Protein AF-A0A846XQH9-F1 (afdb_monomer)

Foldseek 3Di:
DVVVVVVVVVVVVVVVVVVVVVVVVVLLVVLVVVLVVLVVVAPDPVRSQVVQVVVQHHNVGSDGPPPDDDDDPPPDD

Solvent-accessible surface area (backbone atoms only — not comparable to full-atom values): 4637 Å² total; per-residue (Å²): 121,72,65,63,60,52,55,52,54,55,51,53,53,47,53,53,50,51,52,51,50,51,54,50,55,51,49,38,52,51,42,40,50,49,49,56,50,45,58,73,71,38,91,46,73,66,53,27,49,54,56,30,53,77,70,59,38,37,92,92,32,55,52,64,71,79,81,74,89,86,74,85,82,77,82,77,129

Structure (mmCIF, N/CA/C/O backbone):
data_AF-A0A846XQH9-F1
#
_entry.id   AF-A0A846XQH9-F1
#
loop_
_atom_site.group_PDB
_atom_site.id
_atom_site.type_symbol
_atom_site.label_atom_id
_atom_site.label_alt_id
_atom_site.label_comp_id
_atom_site.label_asym_id
_atom_site.label_entity_id
_atom_site.label_seq_id
_atom_site.pdbx_PDB_ins_code
_atom_site.Cartn_x
_atom_site.Cartn_y
_atom_site.Cartn_z
_atom_site.occupancy
_atom_site.B_iso_or_equiv
_atom_site.auth_seq_id
_atom_site.auth_comp_id
_atom_site.auth_asym_id
_atom_site.auth_atom_id
_atom_site.pdbx_PDB_model_num
ATOM 1 N N . MET A 1 1 ? -30.551 -7.456 36.452 1.00 55.53 1 MET A N 1
ATOM 2 C CA . MET A 1 1 ? -29.076 -7.572 36.480 1.00 55.53 1 MET A CA 1
ATOM 3 C C . MET A 1 1 ? -28.464 -8.262 35.251 1.00 55.53 1 MET A C 1
ATOM 5 O O . MET A 1 1 ? -27.410 -7.819 34.824 1.00 55.53 1 MET A O 1
ATOM 9 N N . SER A 1 2 ? -29.064 -9.298 34.638 1.00 60.41 2 SER A N 1
ATOM 10 C CA . SER A 1 2 ? -28.456 -9.965 33.455 1.00 60.41 2 SER A CA 1
ATOM 11 C C . SER A 1 2 ? -28.736 -9.287 32.103 1.00 60.41 2 SER A C 1
ATOM 13 O O . SER A 1 2 ? -27.953 -9.429 31.169 1.00 60.41 2 SER A O 1
ATOM 15 N N . GLN A 1 3 ? -29.840 -8.543 31.986 1.00 59.22 3 GLN A N 1
ATOM 16 C CA . GLN A 1 3 ? -30.232 -7.867 30.741 1.00 59.22 3 GLN A CA 1
ATOM 17 C C . GLN A 1 3 ? -29.393 -6.612 30.466 1.00 59.22 3 GLN A C 1
ATOM 19 O O . GLN A 1 3 ? -28.945 -6.412 29.343 1.00 59.22 3 GLN A O 1
ATOM 24 N N . GLU A 1 4 ? -29.113 -5.819 31.501 1.00 60.16 4 GLU A N 1
ATOM 25 C CA . GLU A 1 4 ? -28.303 -4.596 31.403 1.00 60.16 4 GLU A CA 1
ATOM 26 C C . GLU A 1 4 ? -26.872 -4.909 30.956 1.00 60.16 4 GLU A C 1
ATOM 28 O O . GLU A 1 4 ? -26.360 -4.278 30.039 1.00 60.16 4 GLU A O 1
ATOM 33 N N . ARG A 1 5 ? -26.273 -5.974 31.506 1.00 61.94 5 ARG A N 1
ATOM 34 C CA . ARG A 1 5 ? -24.923 -6.431 31.138 1.00 61.94 5 ARG A CA 1
ATOM 35 C C . ARG A 1 5 ? -24.803 -6.887 29.680 1.00 61.94 5 ARG A C 1
ATOM 37 O O . ARG A 1 5 ? -23.717 -6.843 29.115 1.00 61.94 5 ARG A O 1
ATOM 44 N N . ARG A 1 6 ? -25.898 -7.364 29.079 1.00 62.31 6 ARG A N 1
ATOM 45 C CA . ARG A 1 6 ? -25.919 -7.820 27.681 1.00 62.31 6 ARG A CA 1
ATOM 46 C C . ARG A 1 6 ? -26.029 -6.647 26.708 1.00 62.31 6 ARG A C 1
ATOM 48 O O . ARG A 1 6 ? -25.438 -6.704 25.639 1.00 62.31 6 ARG A O 1
ATOM 55 N N . VAL A 1 7 ? -26.765 -5.597 27.075 1.00 62.12 7 VAL A N 1
ATOM 56 C CA . VAL A 1 7 ? -26.927 -4.397 26.238 1.00 62.12 7 VAL A CA 1
ATOM 57 C C . VAL A 1 7 ? -25.622 -3.601 26.161 1.00 62.12 7 VAL A C 1
ATOM 59 O O . VAL A 1 7 ? -25.258 -3.158 25.076 1.00 62.12 7 VAL A O 1
ATOM 62 N N . THR A 1 8 ? -24.876 -3.491 27.265 1.00 64.38 8 THR A N 1
ATOM 63 C CA . THR A 1 8 ? -23.580 -2.789 27.279 1.00 64.38 8 THR A CA 1
ATOM 64 C C . THR A 1 8 ? -22.534 -3.493 26.417 1.00 64.38 8 THR A C 1
ATOM 66 O O . THR A 1 8 ? -21.889 -2.851 25.599 1.00 64.38 8 THR A O 1
ATOM 69 N N . LEU A 1 9 ? -22.437 -4.823 26.516 1.00 61.59 9 LEU A N 1
ATOM 70 C CA . LEU A 1 9 ? -21.439 -5.607 25.783 1.00 61.59 9 LEU A CA 1
ATOM 71 C C . LEU A 1 9 ? -21.630 -5.527 24.257 1.00 61.59 9 LEU A C 1
ATOM 73 O O . LEU A 1 9 ? -20.662 -5.454 23.509 1.00 61.59 9 LEU A O 1
ATOM 77 N N . VAL A 1 10 ? -22.884 -5.539 23.790 1.00 62.47 10 VAL A N 1
ATOM 78 C CA . VAL A 1 10 ? -23.217 -5.443 22.357 1.00 62.47 10 VAL A CA 1
ATOM 79 C C . VAL A 1 10 ? -22.959 -4.032 21.823 1.00 62.47 10 VAL A C 1
ATOM 81 O O . VAL A 1 10 ? -22.535 -3.881 20.680 1.00 62.47 10 VAL A O 1
ATOM 84 N N . HIS A 1 11 ? -23.188 -3.005 22.644 1.00 61.75 11 HIS A N 1
ATOM 85 C CA . HIS A 1 11 ? -22.915 -1.619 22.272 1.00 61.75 11 HIS A CA 1
ATOM 86 C C . HIS A 1 11 ? -21.410 -1.351 22.140 1.00 61.75 11 HIS A C 1
ATOM 88 O O . HIS A 1 11 ? -20.981 -0.848 21.106 1.00 61.75 11 HIS A O 1
ATOM 94 N N . GLU A 1 12 ? -20.612 -1.796 23.116 1.00 61.34 12 GLU A N 1
ATOM 95 C CA . GLU A 1 12 ? -19.147 -1.693 23.076 1.00 61.34 12 GLU A CA 1
ATOM 96 C C . GLU A 1 12 ? -18.574 -2.437 21.859 1.00 61.34 12 GLU A C 1
ATOM 98 O O . GLU A 1 12 ? -17.782 -1.886 21.099 1.00 61.34 12 GLU A O 1
ATOM 103 N N . GLN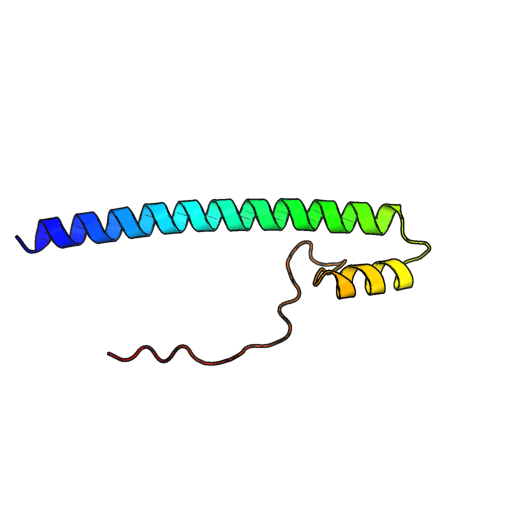 A 1 13 ? -19.023 -3.672 21.605 1.00 62.84 13 GLN A N 1
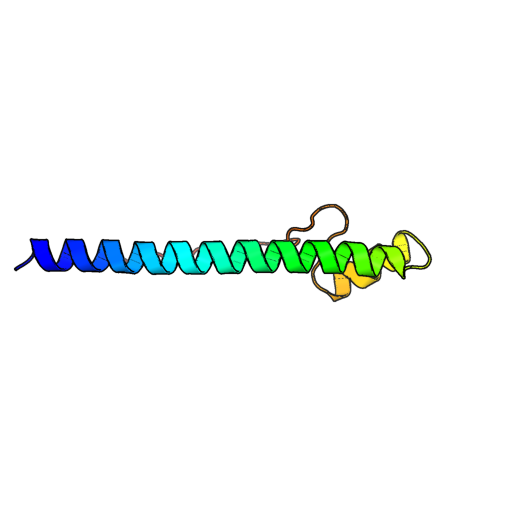ATOM 104 C CA . GLN A 1 13 ? -18.611 -4.444 20.425 1.00 62.84 13 GLN A CA 1
ATOM 105 C C . GLN A 1 13 ? -18.967 -3.744 19.103 1.00 62.84 13 GLN A C 1
ATOM 107 O O . GLN A 1 13 ? -18.205 -3.849 18.143 1.00 62.84 13 GLN A O 1
ATOM 112 N N . GLY A 1 14 ? -20.090 -3.020 19.057 1.00 67.44 14 GLY A N 1
ATOM 113 C CA . GLY A 1 14 ? -20.496 -2.199 17.916 1.00 67.44 14 GLY A CA 1
ATOM 114 C C . GLY A 1 14 ? -19.566 -1.007 17.671 1.00 67.44 14 GLY A C 1
ATOM 115 O O . GLY A 1 14 ? -19.132 -0.813 16.538 1.00 67.44 14 GLY A O 1
ATOM 116 N N . GLU A 1 15 ? -19.192 -0.266 18.718 1.00 66.69 15 GLU A N 1
ATOM 117 C CA . GLU A 1 15 ? -18.239 0.855 18.616 1.00 66.69 15 GLU A CA 1
ATOM 118 C C . GLU A 1 15 ? -16.836 0.392 18.196 1.00 66.69 15 GLU A C 1
ATOM 120 O O . GLU A 1 15 ? -16.192 1.021 17.350 1.00 66.69 15 GLU A O 1
ATOM 125 N N . PHE A 1 16 ? -16.359 -0.739 18.726 1.00 73.75 16 PHE A N 1
ATOM 126 C CA . PHE A 1 16 ? -15.077 -1.313 18.302 1.00 73.75 16 PHE A CA 1
ATOM 127 C C . PHE A 1 16 ? -15.124 -1.822 16.858 1.00 73.75 16 PHE A C 1
ATOM 129 O O . PHE A 1 16 ? -14.135 -1.698 16.132 1.00 73.75 16 PHE A O 1
ATOM 136 N N . ALA A 1 17 ? -16.258 -2.383 16.427 1.00 74.69 17 ALA A N 1
ATOM 137 C CA . ALA A 1 17 ? -16.452 -2.815 15.048 1.00 74.69 17 ALA A CA 1
ATOM 138 C C . ALA A 1 17 ? -16.465 -1.627 14.076 1.00 74.69 17 ALA A C 1
ATOM 140 O O . ALA A 1 17 ? -15.819 -1.699 13.031 1.00 74.69 17 ALA A O 1
ATOM 141 N N . GLU A 1 18 ? -17.136 -0.529 14.429 1.00 73.38 18 GLU A N 1
ATOM 142 C CA . GLU A 1 18 ? -17.155 0.701 13.632 1.00 73.38 18 GLU A CA 1
ATOM 143 C C . GLU A 1 18 ? -15.765 1.339 13.551 1.00 73.38 18 GLU A C 1
ATOM 145 O O . GLU A 1 18 ? -15.285 1.642 12.458 1.00 73.38 18 GLU A O 1
ATOM 150 N N . THR A 1 19 ? -15.070 1.447 14.685 1.00 79.88 19 THR A N 1
ATOM 151 C CA . THR A 1 19 ? -13.700 1.977 14.740 1.00 79.88 19 THR A CA 1
ATOM 152 C C . THR A 1 19 ? -12.751 1.139 13.879 1.00 79.88 19 THR A C 1
ATOM 154 O O . THR A 1 19 ? -12.044 1.680 13.032 1.00 79.88 19 THR A O 1
ATOM 157 N N . ARG A 1 20 ? -12.788 -0.196 14.005 1.00 80.94 20 ARG A N 1
ATOM 158 C CA . ARG A 1 20 ? -11.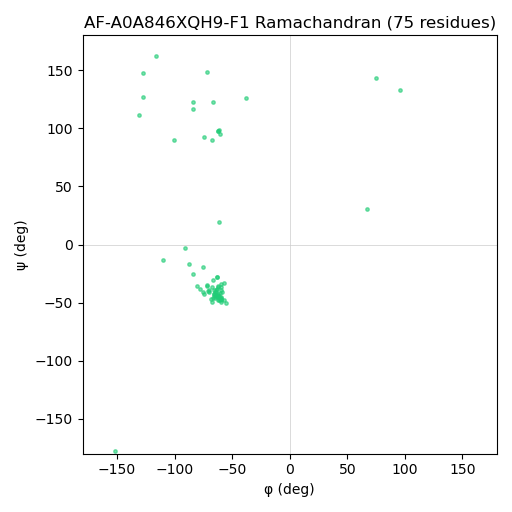971 -1.104 13.184 1.00 80.94 20 ARG A CA 1
ATOM 159 C C . ARG A 1 20 ? -12.319 -1.008 11.696 1.00 80.94 20 ARG A C 1
ATOM 161 O O . ARG A 1 20 ? -11.429 -1.096 10.853 1.00 80.94 20 ARG A O 1
ATOM 168 N N . ALA A 1 21 ? -13.597 -0.855 11.354 1.00 81.19 21 ALA A N 1
ATOM 169 C CA . ALA A 1 21 ? -14.018 -0.675 9.968 1.00 81.19 21 ALA A CA 1
ATOM 170 C C . ALA A 1 21 ? -13.484 0.643 9.388 1.00 81.19 21 ALA A C 1
ATOM 172 O O . ALA A 1 21 ? -13.000 0.658 8.255 1.00 81.19 21 ALA A O 1
ATOM 173 N N . ALA A 1 22 ? -13.511 1.722 10.174 1.00 84.31 22 ALA A N 1
ATOM 174 C CA . ALA A 1 22 ? -12.943 3.007 9.788 1.00 84.31 22 ALA A CA 1
ATOM 175 C C . ALA A 1 22 ? -11.421 2.913 9.584 1.00 84.31 22 ALA A C 1
ATOM 177 O O . ALA A 1 22 ? -10.917 3.366 8.557 1.00 84.31 22 ALA A O 1
ATOM 178 N N . GLU A 1 23 ? -10.696 2.262 10.500 1.00 88.12 23 GLU A N 1
ATOM 179 C CA . GLU A 1 23 ? -9.252 2.011 10.371 1.00 88.12 23 GLU A CA 1
ATOM 180 C C . GLU A 1 23 ? -8.914 1.177 9.129 1.00 88.12 23 GLU A C 1
ATOM 182 O O . GLU A 1 23 ? -7.967 1.486 8.400 1.00 88.12 23 GLU A O 1
ATOM 187 N N . LYS A 1 24 ? -9.710 0.140 8.845 1.00 87.44 24 LYS A N 1
ATOM 188 C CA . LYS A 1 24 ? -9.538 -0.683 7.644 1.00 87.44 24 LYS A CA 1
ATOM 189 C C . LYS A 1 24 ? -9.738 0.143 6.372 1.00 87.44 24 LYS A C 1
ATOM 191 O O . LYS A 1 24 ? -8.887 0.101 5.488 1.00 87.44 24 LYS A O 1
ATOM 196 N N . ALA A 1 25 ? -10.812 0.928 6.300 1.00 87.88 25 ALA A N 1
ATOM 197 C CA . ALA A 1 25 ? -11.096 1.783 5.147 1.00 87.88 25 ALA A CA 1
ATOM 198 C C . ALA A 1 25 ? -10.001 2.843 4.930 1.00 87.88 25 ALA A C 1
ATOM 200 O O . ALA A 1 25 ? -9.662 3.192 3.799 1.00 87.88 25 ALA A O 1
ATOM 201 N N . GLU A 1 26 ? -9.429 3.359 6.014 1.00 90.38 26 GLU A N 1
ATOM 202 C CA . GLU A 1 26 ? -8.334 4.323 5.976 1.00 90.38 26 GLU A CA 1
ATOM 203 C C . GLU A 1 26 ? -7.028 3.681 5.482 1.00 90.38 26 GLU A C 1
ATOM 205 O O . GLU A 1 26 ? -6.352 4.241 4.614 1.00 90.38 26 GLU A O 1
ATOM 210 N N . THR A 1 27 ? -6.750 2.455 5.928 1.00 91.31 27 THR A N 1
ATOM 211 C CA . THR A 1 27 ? -5.628 1.636 5.450 1.00 91.31 27 THR A CA 1
ATOM 212 C C . THR A 1 27 ? -5.751 1.331 3.958 1.00 91.31 27 THR A C 1
ATOM 214 O O . THR A 1 27 ? -4.813 1.572 3.202 1.00 91.31 27 THR A O 1
ATOM 217 N N . GLU A 1 28 ? -6.924 0.895 3.495 1.00 89.56 28 GLU A N 1
ATOM 218 C CA . GLU A 1 28 ? -7.197 0.657 2.070 1.00 89.56 28 GLU A CA 1
ATOM 219 C C . GLU A 1 28 ? -6.985 1.929 1.238 1.00 89.56 28 GLU A C 1
ATOM 221 O O . GLU A 1 28 ? -6.382 1.901 0.161 1.00 89.56 28 GLU A O 1
ATOM 226 N N . ARG A 1 29 ? -7.414 3.082 1.765 1.00 92.00 29 ARG A N 1
ATOM 227 C CA . ARG A 1 29 ? -7.213 4.375 1.108 1.00 92.00 29 ARG A CA 1
ATOM 228 C C . ARG A 1 29 ? -5.729 4.721 0.981 1.00 92.00 29 ARG A C 1
ATOM 230 O O . ARG A 1 29 ? -5.302 5.166 -0.086 1.00 92.00 29 ARG A O 1
ATOM 237 N N . ARG A 1 30 ? -4.940 4.516 2.042 1.00 93.62 30 ARG A N 1
ATOM 238 C CA . ARG A 1 30 ? -3.482 4.732 2.030 1.00 93.62 30 ARG A CA 1
ATOM 239 C C . ARG A 1 30 ? -2.784 3.780 1.063 1.00 93.62 30 ARG A C 1
ATOM 241 O O . ARG A 1 30 ? -1.954 4.236 0.279 1.00 93.62 30 ARG A O 1
ATOM 248 N N . ASN A 1 31 ? -3.169 2.507 1.048 1.00 93.38 31 ASN A N 1
ATOM 249 C CA . ASN A 1 31 ? -2.623 1.512 0.126 1.00 93.38 31 ASN A CA 1
ATOM 250 C C . ASN A 1 31 ? -2.874 1.901 -1.333 1.00 93.38 31 ASN A C 1
ATOM 252 O O . ASN A 1 31 ? -1.948 1.901 -2.139 1.00 93.38 31 ASN A O 1
ATOM 256 N N . ALA A 1 32 ? -4.091 2.335 -1.669 1.00 91.56 32 ALA A N 1
ATOM 257 C CA . ALA A 1 32 ? -4.406 2.801 -3.018 1.00 91.56 32 ALA A CA 1
ATOM 258 C C . ALA A 1 32 ? -3.545 4.008 -3.443 1.00 91.56 32 ALA A C 1
ATOM 260 O O . ALA A 1 32 ? -3.142 4.118 -4.604 1.00 91.56 32 ALA A O 1
ATOM 261 N N . LEU A 1 33 ? -3.233 4.920 -2.517 1.00 94.62 33 LEU A N 1
ATOM 262 C CA . LEU A 1 33 ? -2.333 6.044 -2.786 1.00 94.62 33 LEU A CA 1
ATOM 263 C C . LEU A 1 33 ? -0.880 5.593 -2.954 1.00 94.62 33 LEU A C 1
ATOM 265 O O . LEU A 1 33 ? -0.196 6.098 -3.846 1.00 94.62 33 LEU A O 1
ATOM 269 N N . ALA A 1 34 ? -0.422 4.636 -2.147 1.00 94.31 34 ALA A N 1
ATOM 270 C CA . ALA A 1 34 ? 0.909 4.056 -2.269 1.00 94.31 34 ALA A CA 1
ATOM 271 C C . ALA A 1 34 ? 1.091 3.380 -3.635 1.00 94.31 34 ALA A C 1
ATOM 273 O O . ALA A 1 34 ? 2.048 3.704 -4.333 1.00 94.31 34 ALA A O 1
ATOM 274 N N . VAL A 1 35 ? 0.125 2.565 -4.078 1.00 94.94 35 VAL A N 1
ATOM 275 C CA . VAL A 1 35 ? 0.154 1.920 -5.405 1.00 94.94 35 VAL A CA 1
ATOM 276 C C . VAL A 1 35 ? 0.298 2.948 -6.523 1.00 94.94 35 VAL A C 1
ATOM 278 O O . VAL A 1 35 ? 1.188 2.844 -7.365 1.00 94.94 35 VAL A O 1
ATOM 281 N N . ARG A 1 36 ? -0.537 3.993 -6.506 1.00 94.19 36 ARG A N 1
ATOM 282 C CA . ARG A 1 36 ? -0.487 5.067 -7.512 1.00 94.19 36 ARG A CA 1
ATOM 283 C C . ARG A 1 36 ? 0.836 5.825 -7.484 1.00 94.19 36 ARG A C 1
ATOM 285 O O . ARG A 1 36 ? 1.326 6.231 -8.534 1.00 94.19 36 ARG A O 1
ATOM 292 N N . THR A 1 37 ? 1.394 6.026 -6.294 1.00 95.75 37 THR A N 1
ATOM 293 C CA . THR A 1 37 ? 2.679 6.706 -6.122 1.00 95.75 37 THR A CA 1
ATOM 294 C C . THR A 1 37 ? 3.801 5.863 -6.706 1.00 95.75 37 THR A C 1
ATOM 296 O O . THR A 1 37 ? 4.560 6.379 -7.517 1.00 95.75 37 THR A O 1
ATOM 299 N N . VAL A 1 38 ? 3.875 4.575 -6.367 1.00 95.81 38 VAL A N 1
ATOM 300 C CA . VAL A 1 38 ? 4.891 3.662 -6.907 1.00 95.81 38 VAL A CA 1
ATOM 301 C C . VAL A 1 38 ? 4.779 3.592 -8.427 1.00 95.81 38 VAL A C 1
ATOM 303 O O . VAL A 1 38 ? 5.753 3.885 -9.106 1.00 95.81 38 VAL A O 1
ATOM 306 N N . ALA A 1 39 ? 3.577 3.378 -8.969 1.00 94.12 39 ALA A N 1
ATOM 307 C CA . ALA A 1 39 ? 3.357 3.324 -10.414 1.00 94.12 39 ALA A CA 1
ATOM 308 C C . ALA A 1 39 ? 3.806 4.598 -11.157 1.00 94.12 39 ALA A C 1
ATOM 310 O O . ALA A 1 39 ? 4.254 4.517 -12.296 1.00 94.12 39 ALA A O 1
ATOM 311 N N . GLY A 1 40 ? 3.698 5.772 -10.523 1.00 96.19 40 GLY A N 1
ATOM 312 C CA . GLY A 1 40 ? 4.165 7.040 -11.090 1.00 96.19 40 GLY A CA 1
ATOM 313 C C . GLY A 1 40 ? 5.686 7.232 -11.071 1.00 96.19 40 GLY A C 1
ATOM 314 O O . GLY A 1 40 ? 6.188 8.072 -11.812 1.00 96.19 40 GLY A O 1
ATOM 315 N N . HIS A 1 41 ? 6.407 6.484 -10.231 1.00 96.31 41 HIS A N 1
ATOM 316 C CA . HIS A 1 41 ? 7.866 6.576 -10.082 1.00 96.31 41 HIS A CA 1
ATOM 317 C C . HIS A 1 41 ? 8.612 5.357 -10.638 1.00 96.31 41 HIS A C 1
ATOM 319 O O . HIS A 1 41 ? 9.832 5.417 -10.786 1.00 96.31 41 HIS A O 1
ATOM 325 N N . SER A 1 42 ? 7.907 4.269 -10.938 1.00 96.94 42 SER A N 1
ATOM 326 C CA . SER A 1 42 ? 8.487 3.062 -11.514 1.00 96.94 42 SER A CA 1
ATOM 327 C C . SER A 1 42 ? 8.899 3.247 -12.966 1.00 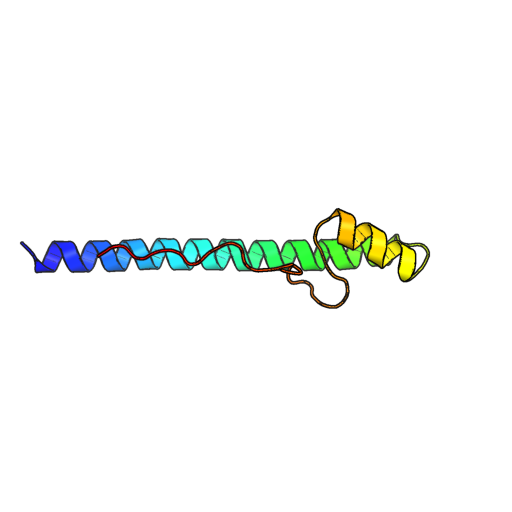96.94 42 SER A C 1
ATOM 329 O O . SER A 1 42 ? 8.279 3.989 -13.729 1.00 96.94 42 SER A O 1
ATOM 331 N N . ILE A 1 43 ? 9.947 2.524 -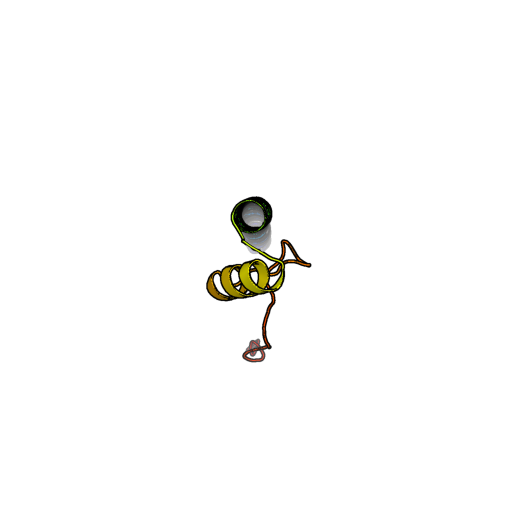13.350 1.00 96.69 43 ILE A N 1
ATOM 332 C CA . ILE A 1 43 ? 10.513 2.587 -14.703 1.00 96.69 43 ILE A CA 1
ATOM 333 C C . ILE A 1 43 ? 9.656 1.780 -15.687 1.00 96.69 43 ILE A C 1
ATOM 335 O O . ILE A 1 43 ? 9.441 2.200 -16.824 1.00 96.69 43 ILE A O 1
ATOM 339 N N . ASP A 1 44 ? 9.145 0.633 -15.244 1.00 95.88 44 ASP A N 1
ATOM 340 C CA . ASP A 1 44 ? 8.267 -0.242 -16.013 1.00 95.88 44 ASP A CA 1
ATOM 341 C C . ASP A 1 44 ? 7.324 -1.046 -15.094 1.00 95.88 44 ASP A C 1
ATOM 343 O O . ASP A 1 44 ? 7.297 -0.876 -13.871 1.00 95.88 44 ASP A O 1
ATOM 347 N N . ALA A 1 45 ? 6.505 -1.915 -15.693 1.00 93.69 45 ALA A N 1
ATOM 348 C CA . ALA A 1 45 ? 5.535 -2.726 -14.960 1.00 93.69 45 ALA A CA 1
ATOM 349 C C . ALA A 1 45 ? 6.185 -3.775 -14.036 1.00 93.69 45 ALA A C 1
ATOM 351 O O . ALA A 1 45 ? 5.611 -4.104 -12.995 1.00 93.69 45 ALA A O 1
ATOM 352 N N . ALA A 1 46 ? 7.362 -4.299 -14.389 1.00 95.81 46 ALA A N 1
ATOM 353 C CA . ALA A 1 46 ? 8.065 -5.289 -13.578 1.00 95.81 46 ALA A CA 1
ATOM 354 C C . ALA A 1 46 ? 8.701 -4.630 -12.345 1.00 95.81 46 ALA A C 1
ATOM 356 O O . ALA A 1 46 ? 8.562 -5.146 -11.237 1.00 95.81 46 ALA A O 1
ATOM 357 N N . ASP A 1 47 ? 9.311 -3.459 -12.529 1.00 95.31 47 ASP A N 1
ATOM 358 C CA . ASP A 1 47 ? 9.847 -2.613 -11.460 1.00 95.31 47 ASP A CA 1
ATOM 359 C C . ASP A 1 47 ? 8.745 -2.181 -10.478 1.00 95.31 47 ASP A C 1
ATOM 361 O O . ASP A 1 47 ? 8.879 -2.354 -9.266 1.00 95.31 47 ASP A O 1
ATOM 365 N N . CYS A 1 48 ? 7.595 -1.736 -10.997 1.00 95.50 48 CYS A N 1
ATOM 366 C CA . CYS A 1 48 ? 6.419 -1.424 -10.179 1.00 95.50 48 CYS A CA 1
ATOM 367 C C . CYS A 1 48 ? 5.975 -2.624 -9.339 1.00 95.50 48 CYS A C 1
ATOM 369 O O . CYS A 1 48 ? 5.798 -2.510 -8.127 1.00 95.50 48 CYS A O 1
ATOM 371 N 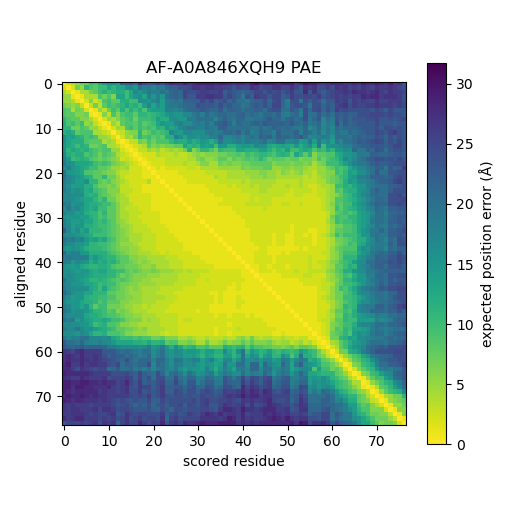N . THR A 1 49 ? 5.863 -3.798 -9.961 1.00 95.12 49 THR A N 1
ATOM 372 C CA . THR A 1 49 ? 5.452 -5.025 -9.270 1.00 95.12 49 THR A CA 1
ATOM 373 C C . THR A 1 49 ? 6.431 -5.398 -8.155 1.00 95.12 49 THR A C 1
ATOM 375 O O . THR A 1 49 ? 6.002 -5.697 -7.043 1.00 95.12 49 THR A O 1
ATOM 378 N N . ALA A 1 50 ? 7.739 -5.330 -8.414 1.00 95.25 50 ALA A N 1
ATOM 379 C CA . ALA A 1 50 ? 8.761 -5.635 -7.415 1.00 95.25 50 ALA A CA 1
ATOM 380 C C . ALA A 1 50 ? 8.693 -4.680 -6.209 1.00 95.25 50 ALA A C 1
ATOM 382 O O . ALA A 1 50 ? 8.735 -5.123 -5.060 1.00 95.25 50 ALA A O 1
ATOM 383 N N . LEU A 1 51 ? 8.529 -3.377 -6.456 1.00 95.44 51 LEU A N 1
ATOM 384 C CA . LEU A 1 51 ? 8.408 -2.374 -5.395 1.00 95.44 51 LEU A CA 1
ATOM 385 C C . LEU A 1 51 ? 7.129 -2.552 -4.566 1.00 95.44 51 LEU A C 1
ATOM 387 O O . LEU A 1 51 ? 7.167 -2.410 -3.345 1.00 95.44 51 LEU A O 1
ATOM 391 N N . LEU A 1 52 ? 6.005 -2.894 -5.199 1.00 95.38 52 LEU A N 1
ATOM 392 C CA . LEU A 1 52 ? 4.751 -3.165 -4.490 1.00 95.38 52 LEU A CA 1
ATOM 393 C C . LEU A 1 52 ? 4.849 -4.414 -3.612 1.00 95.38 52 LEU A C 1
ATOM 395 O O . LEU A 1 52 ? 4.463 -4.362 -2.445 1.00 95.38 52 LEU A O 1
ATOM 399 N N . GLN A 1 53 ? 5.468 -5.484 -4.113 1.00 94.25 53 GLN A N 1
ATOM 400 C CA . GLN A 1 53 ? 5.709 -6.700 -3.333 1.00 94.25 53 GLN A CA 1
ATOM 401 C C . GLN A 1 53 ? 6.558 -6.429 -2.085 1.00 94.25 53 GLN A C 1
ATOM 403 O O . GLN A 1 53 ? 6.262 -6.958 -1.015 1.00 94.25 53 GLN A O 1
ATOM 408 N N . MET A 1 54 ? 7.570 -5.560 -2.182 1.00 94.75 54 MET A N 1
ATOM 409 C CA . MET A 1 54 ? 8.374 -5.152 -1.020 1.00 94.75 54 MET A CA 1
ATOM 410 C C . MET A 1 54 ? 7.556 -4.417 0.050 1.00 94.75 54 MET A C 1
ATOM 412 O O . MET A 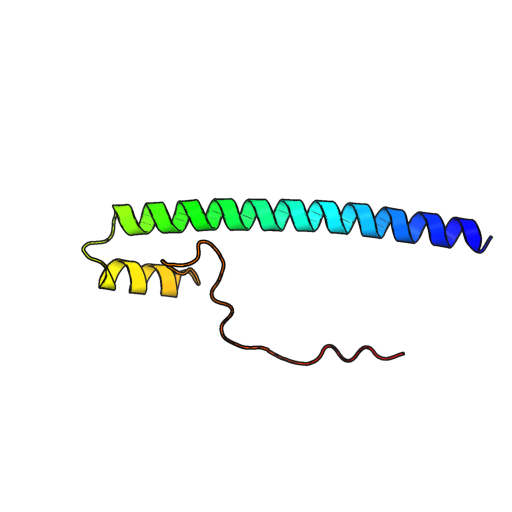1 54 ? 7.903 -4.465 1.229 1.00 94.75 54 MET A O 1
ATOM 416 N N . LEU A 1 55 ? 6.477 -3.745 -0.348 1.00 93.12 55 LEU A N 1
ATOM 417 C CA . LEU A 1 55 ? 5.563 -3.036 0.547 1.00 93.12 55 LEU A CA 1
ATOM 418 C C . LEU A 1 55 ? 4.400 -3.917 1.034 1.00 93.12 55 LEU A C 1
ATOM 420 O O . LEU A 1 55 ? 3.589 -3.451 1.833 1.00 93.12 55 LEU A O 1
ATOM 424 N N . GLY A 1 56 ? 4.304 -5.168 0.568 1.00 93.44 56 GLY A N 1
ATOM 425 C CA . GLY A 1 56 ? 3.155 -6.041 0.830 1.00 93.44 56 GLY A CA 1
ATOM 426 C C . GLY A 1 56 ? 1.867 -5.552 0.158 1.00 93.44 56 GLY A C 1
ATOM 427 O O . GLY A 1 56 ? 0.779 -5.723 0.710 1.00 93.44 56 GLY A O 1
ATOM 428 N N . LEU A 1 57 ? 2.007 -4.888 -0.990 1.00 91.88 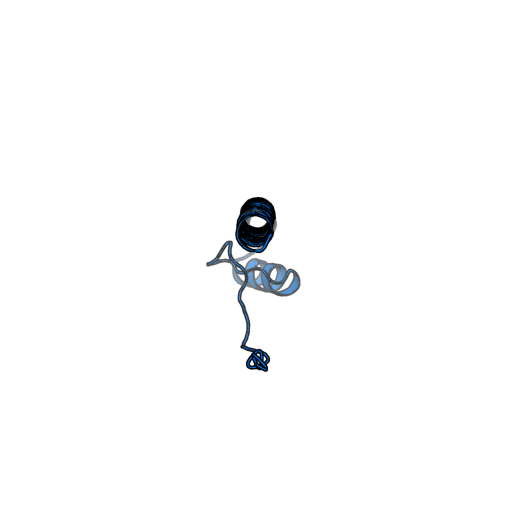57 LEU A N 1
ATOM 429 C CA . LEU A 1 57 ? 0.929 -4.337 -1.805 1.00 91.88 57 LEU A CA 1
ATOM 430 C C . LEU A 1 57 ? 0.879 -5.035 -3.166 1.00 91.88 57 LEU A C 1
ATOM 432 O O . LEU A 1 57 ? 1.878 -5.582 -3.634 1.00 91.88 57 LEU A O 1
ATOM 436 N N . ASP A 1 58 ? -0.256 -4.905 -3.850 1.00 85.19 58 ASP A N 1
ATOM 437 C CA . ASP A 1 58 ? -0.466 -5.477 -5.177 1.00 85.19 58 ASP A CA 1
ATOM 438 C C . ASP A 1 58 ? -0.949 -4.428 -6.167 1.00 85.19 58 ASP A C 1
ATOM 440 O O . ASP A 1 58 ? -1.665 -3.487 -5.827 1.00 85.19 58 ASP A O 1
ATOM 444 N N . ALA A 1 59 ? -0.548 -4.589 -7.426 1.00 75.00 59 ALA A N 1
ATOM 445 C CA . ALA A 1 59 ? -0.899 -3.648 -8.487 1.00 75.00 59 ALA A CA 1
ATOM 446 C C . ALA A 1 59 ? -2.381 -3.745 -8.882 1.00 75.00 59 ALA A C 1
ATOM 448 O O . ALA A 1 59 ? -3.021 -2.747 -9.208 1.00 75.00 59 ALA A O 1
ATOM 449 N N . GLU A 1 60 ? -2.919 -4.960 -8.852 1.00 70.38 60 GLU A N 1
ATOM 450 C CA . GLU A 1 60 ? -4.288 -5.298 -9.250 1.00 70.38 60 GLU A CA 1
ATOM 451 C C . GLU A 1 60 ? -5.301 -5.148 -8.114 1.00 70.38 60 GLU A C 1
ATOM 453 O O . GLU A 1 60 ? -6.499 -4.987 -8.348 1.00 70.38 60 GLU A O 1
ATOM 458 N N . SER A 1 61 ? -4.804 -5.091 -6.885 1.00 56.56 61 SER A N 1
ATOM 459 C CA . SER A 1 61 ? -5.607 -4.893 -5.700 1.00 56.56 61 SER A CA 1
ATOM 460 C C . SER A 1 61 ? -4.960 -3.790 -4.879 1.00 56.56 61 SER A C 1
ATOM 462 O O . SER A 1 61 ? -3.961 -4.012 -4.209 1.00 56.56 61 SER A O 1
ATOM 464 N N . GLY A 1 62 ? -5.595 -2.622 -4.770 1.00 53.75 62 GLY A N 1
ATOM 465 C CA . GLY A 1 62 ? -5.350 -1.721 -3.627 1.00 53.75 62 GLY A CA 1
ATOM 466 C C . GLY A 1 62 ? -5.712 -2.356 -2.264 1.00 53.75 62 GLY A C 1
ATOM 467 O O . GLY A 1 62 ? -5.976 -1.646 -1.300 1.00 53.75 62 GLY A O 1
ATOM 468 N N . GLN A 1 63 ? -5.798 -3.685 -2.210 1.00 50.94 63 GLN A N 1
ATOM 469 C CA . GLN A 1 63 ? -6.137 -4.571 -1.116 1.00 50.94 63 GLN A CA 1
ATOM 470 C C . GLN A 1 63 ? -4.998 -5.594 -1.039 1.00 50.94 63 GLN A C 1
ATOM 472 O O . GLN A 1 63 ? -4.637 -6.191 -2.047 1.00 50.94 63 GLN A O 1
ATOM 477 N N . HIS A 1 64 ? -4.425 -5.732 0.152 1.00 46.59 64 HIS A N 1
ATOM 478 C CA . HIS A 1 64 ? -3.341 -6.652 0.487 1.00 46.59 64 HIS A CA 1
ATOM 479 C C . HIS A 1 64 ? -3.477 -8.017 -0.219 1.00 46.59 64 HIS A C 1
ATOM 481 O O . HIS A 1 64 ? -4.499 -8.680 -0.022 1.00 46.59 64 HIS A O 1
ATOM 487 N N . SER A 1 65 ? -2.457 -8.490 -0.952 1.00 47.03 65 SER A N 1
ATOM 488 C CA . SER A 1 65 ? -2.303 -9.930 -1.186 1.00 47.03 65 SER A CA 1
ATOM 489 C C . SER A 1 65 ? -2.092 -10.604 0.156 1.00 47.03 65 SER A C 1
ATOM 491 O O . SER A 1 65 ? -0.990 -10.662 0.705 1.00 47.03 65 SER A O 1
ATOM 493 N N . GLU A 1 66 ? -3.175 -11.137 0.697 1.00 53.47 66 GLU A N 1
ATOM 494 C CA . GLU A 1 66 ? -3.113 -12.143 1.737 1.00 53.47 66 GLU A CA 1
ATOM 495 C C . GLU A 1 66 ? -2.533 -13.427 1.130 1.00 53.47 66 GLU A C 1
ATOM 497 O O . GLU A 1 66 ? -3.237 -14.288 0.600 1.00 53.47 66 GLU A O 1
ATOM 502 N N . ALA A 1 67 ? -1.207 -13.552 1.182 1.00 44.00 67 ALA A N 1
ATOM 503 C CA . ALA A 1 67 ? -0.527 -14.808 0.925 1.00 44.00 67 ALA A CA 1
ATOM 504 C C . ALA A 1 67 ? -0.711 -15.762 2.129 1.00 44.00 67 ALA A C 1
ATOM 506 O O . ALA A 1 67 ? 0.102 -15.786 3.046 1.00 44.00 67 ALA A O 1
ATOM 507 N N . ALA A 1 68 ? -1.762 -16.588 2.042 1.00 46.88 68 ALA A N 1
ATOM 508 C CA . ALA A 1 68 ? -2.007 -17.866 2.733 1.00 46.88 68 ALA A CA 1
ATOM 509 C C . ALA A 1 68 ? -2.420 -17.877 4.237 1.00 46.88 68 ALA A C 1
ATOM 511 O O . ALA A 1 68 ? -1.926 -17.097 5.047 1.00 46.88 68 ALA A O 1
ATOM 512 N N . PRO A 1 69 ? -3.312 -18.820 4.638 1.00 52.88 69 PRO A N 1
ATOM 513 C CA . PRO A 1 69 ? -3.959 -18.840 5.950 1.00 52.88 69 PRO A CA 1
ATOM 514 C C . PRO A 1 69 ? -3.093 -19.517 7.021 1.00 52.88 69 PRO A C 1
ATOM 516 O O . PRO A 1 69 ? -2.768 -20.702 6.922 1.00 52.88 69 PRO A O 1
ATOM 519 N N . ALA A 1 70 ? -2.792 -18.802 8.104 1.00 46.88 70 ALA A N 1
ATOM 520 C CA . ALA A 1 70 ? -2.206 -19.381 9.310 1.00 46.88 70 ALA A CA 1
ATOM 521 C C . ALA A 1 70 ? -3.277 -19.588 10.397 1.00 46.88 70 ALA A C 1
ATOM 523 O O . ALA A 1 70 ? -3.486 -18.740 11.258 1.00 46.88 70 ALA A O 1
ATOM 524 N N . GLY A 1 71 ? -3.897 -20.772 10.365 1.00 42.91 71 GLY A N 1
ATOM 525 C CA . GLY A 1 71 ? -4.434 -21.456 11.547 1.00 42.91 71 GLY A CA 1
ATOM 526 C C . GLY A 1 71 ? -5.929 -21.257 11.845 1.00 42.91 71 GLY A C 1
ATOM 527 O O . GLY A 1 71 ? -6.410 -20.125 11.867 1.00 42.91 71 GLY A O 1
ATOM 528 N N . PRO A 1 72 ? -6.687 -22.338 12.132 1.00 43.75 72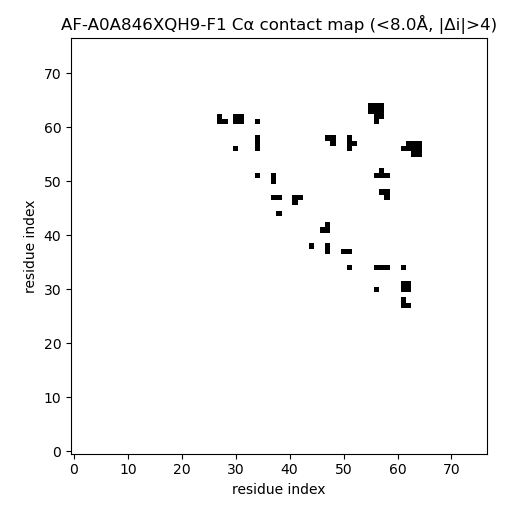 PRO A N 1
ATOM 529 C CA . PRO A 1 72 ? -8.035 -22.201 12.655 1.00 43.75 72 PRO A CA 1
ATOM 530 C C . PRO A 1 72 ? -7.934 -21.584 14.050 1.00 43.75 72 PRO A C 1
ATOM 532 O O . PRO A 1 72 ? -7.281 -22.134 14.939 1.00 43.75 72 PRO A O 1
ATOM 535 N N . VAL A 1 73 ? -8.590 -20.443 14.249 1.00 53.59 73 VAL A N 1
ATOM 536 C CA . VAL A 1 73 ? -8.920 -19.969 15.591 1.00 53.59 73 VAL A CA 1
ATOM 537 C C . VAL A 1 73 ? -9.829 -21.018 16.219 1.00 53.59 73 VAL A C 1
ATOM 539 O O . VAL A 1 73 ? -11.017 -21.115 15.917 1.00 53.59 73 VAL A O 1
ATOM 542 N N . LEU A 1 74 ? -9.221 -21.872 17.038 1.00 47.81 74 LEU A N 1
ATOM 543 C CA . LEU A 1 74 ? -9.910 -22.790 17.921 1.00 47.81 74 LEU A CA 1
ATOM 544 C C . LEU A 1 74 ? -10.744 -21.934 18.879 1.00 47.81 74 LEU A C 1
ATOM 546 O O . LEU A 1 74 ? -10.243 -21.430 19.882 1.00 47.81 74 LEU A O 1
ATOM 550 N N . ALA A 1 75 ? -12.010 -21.735 18.524 1.00 43.88 75 ALA A N 1
ATOM 551 C CA . ALA A 1 75 ? -13.045 -21.367 19.468 1.00 43.88 75 ALA A CA 1
ATOM 552 C C . ALA A 1 75 ? -13.146 -22.525 20.470 1.00 43.88 75 ALA A C 1
ATOM 554 O O . ALA A 1 75 ? -13.720 -23.570 20.165 1.00 43.88 75 ALA A O 1
ATOM 555 N N . ALA A 1 76 ? -12.485 -22.374 21.615 1.00 45.53 76 ALA A N 1
ATOM 556 C CA . ALA A 1 76 ? -12.732 -23.207 22.777 1.00 45.53 76 ALA A CA 1
ATOM 557 C C . ALA A 1 76 ? -13.932 -22.611 23.524 1.00 45.53 76 ALA A C 1
ATOM 559 O O . ALA A 1 76 ? -13.890 -21.450 23.939 1.00 45.53 76 ALA A O 1
ATOM 560 N N . ASP A 1 77 ? -14.984 -23.427 23.566 1.00 44.47 77 ASP A N 1
ATOM 561 C CA . ASP A 1 77 ? -16.181 -23.363 24.413 1.00 44.47 77 ASP A CA 1
ATOM 562 C C . ASP A 1 77 ? -15.828 -23.255 25.909 1.00 44.47 77 ASP A C 1
ATOM 564 O O . ASP A 1 77 ? -14.858 -23.932 26.336 1.00 44.47 77 ASP A O 1
#

Secondary structure (DSSP, 8-state):
-HHHHHHHHHHHHHHHHHHHHHHHHHHHHHHHHHHHHHHHH-SSHHHHHHHHHHTT--SS-SS--------------

Radius of gyration: 19.31 Å; Cα contacts (8 Å, |Δi|>4): 37; chains: 1; bounding box: 41×30×52 Å

Sequence (77 aa):
MSQERRVTLVHEQGEFAETRAAEKAETERRNALAVRTVAGHSIDAADCTALLQMLGLDAESGQHSEAAPAGPVLAAD

pLDDT: mean 75.45, std 19.02, range [42.91, 96.94]

Organism: NCBI:txid257274

Mean predicted aligned error: 12.3 Å